Protein AF-X8IYV2-F1 (afdb_monomer)

Solvent-accessible surface area (backbone atoms only — not comparable to full-atom values): 7124 Å² total; per-residue (Å²): 92,68,67,56,54,26,55,76,70,31,60,39,42,28,6,39,59,64,90,92,65,50,60,90,73,40,72,44,75,53,37,90,69,40,20,80,76,27,76,65,40,60,60,52,49,51,51,51,50,50,53,50,50,56,54,28,75,73,36,83,73,45,70,77,63,80,85,89,74,98,66,83,82,84,70,84,75,75,78,72,96,71,65,60,73,56,52,60,49,70,60,57,100,71,89,87,89,76,66,75,68,64,61,64,58,63,74,65,74,79,118

Structure (mmCIF, N/CA/C/O backbone):
data_AF-X8IYV2-F1
#
_entry.id   AF-X8IYV2-F1
#
loop_
_atom_site.group_PDB
_atom_site.id
_atom_site.type_symbol
_atom_site.label_atom_id
_atom_site.label_alt_id
_atom_site.label_comp_id
_atom_site.label_asym_id
_atom_site.label_entity_id
_atom_site.label_seq_id
_atom_site.pdbx_PDB_ins_code
_atom_site.Cartn_x
_atom_site.Cartn_y
_atom_site.Cartn_z
_atom_site.occupancy
_atom_site.B_iso_or_equiv
_atom_site.auth_seq_id
_atom_site.auth_comp_id
_atom_site.auth_asym_id
_atom_site.auth_atom_id
_atom_site.pdbx_PDB_model_num
ATOM 1 N N . MET A 1 1 ? 1.921 -7.322 3.653 1.00 79.12 1 MET A N 1
ATOM 2 C CA . MET A 1 1 ? 0.805 -7.703 2.748 1.00 79.12 1 MET A CA 1
ATOM 3 C C . MET A 1 1 ? 0.526 -6.649 1.688 1.00 79.12 1 MET A C 1
ATOM 5 O O . MET A 1 1 ? 0.047 -7.020 0.627 1.00 79.12 1 MET A O 1
ATOM 9 N N . HIS A 1 2 ? 0.790 -5.366 1.947 1.00 88.56 2 HIS A N 1
ATOM 10 C CA . HIS A 1 2 ? 0.636 -4.330 0.932 1.00 88.56 2 HIS A CA 1
ATOM 11 C C . HIS A 1 2 ? 1.776 -4.434 -0.092 1.00 88.56 2 HIS A C 1
ATOM 13 O O . HIS A 1 2 ? 1.543 -4.830 -1.232 1.00 88.56 2 HIS A O 1
ATOM 19 N N . GLY A 1 3 ? 3.022 -4.245 0.346 1.00 86.94 3 GLY A N 1
ATOM 20 C CA . GLY A 1 3 ? 4.210 -4.329 -0.502 1.00 86.94 3 GLY A CA 1
ATOM 21 C C . GLY A 1 3 ? 4.409 -5.706 -1.134 1.00 86.94 3 GLY A C 1
ATOM 22 O O . GLY A 1 3 ? 4.724 -5.793 -2.317 1.00 86.94 3 GLY A O 1
ATOM 23 N N . ALA A 1 4 ? 4.151 -6.788 -0.395 1.00 89.19 4 ALA A N 1
ATOM 24 C CA . ALA A 1 4 ? 4.282 -8.147 -0.927 1.00 89.19 4 ALA A CA 1
ATOM 25 C C . ALA A 1 4 ? 3.387 -8.425 -2.155 1.00 89.19 4 ALA A C 1
ATOM 27 O O . ALA A 1 4 ? 3.834 -9.082 -3.093 1.00 89.19 4 ALA A O 1
ATOM 28 N N . ILE A 1 5 ? 2.144 -7.925 -2.175 1.00 88.94 5 ILE A N 1
ATOM 29 C CA . ILE 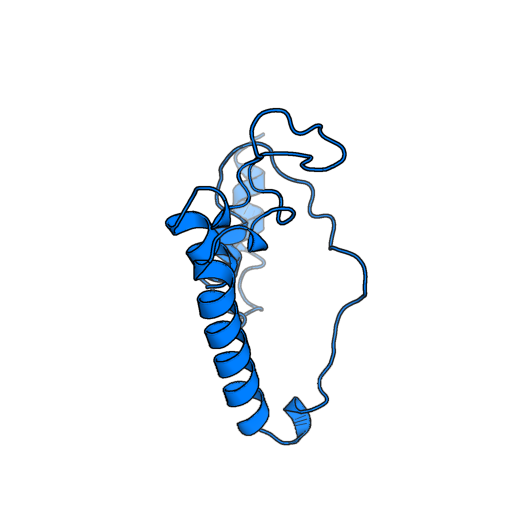A 1 5 ? 1.217 -8.156 -3.298 1.00 88.94 5 ILE A CA 1
ATOM 30 C C . ILE A 1 5 ? 1.585 -7.298 -4.512 1.00 88.94 5 ILE A C 1
ATOM 32 O O . ILE A 1 5 ? 1.502 -7.779 -5.644 1.00 88.94 5 ILE A O 1
ATOM 36 N N . HIS A 1 6 ? 2.069 -6.075 -4.284 1.00 90.56 6 HIS A N 1
ATOM 37 C CA . HIS A 1 6 ? 2.687 -5.280 -5.343 1.00 90.56 6 HIS A CA 1
ATOM 38 C C . HIS A 1 6 ? 3.895 -6.015 -5.946 1.00 90.56 6 HIS A C 1
ATOM 40 O O . HIS A 1 6 ? 3.949 -6.226 -7.155 1.00 90.56 6 HIS A O 1
ATOM 46 N N . GLY A 1 7 ? 4.818 -6.487 -5.102 1.00 89.56 7 GLY A N 1
ATOM 47 C CA . GLY A 1 7 ? 6.056 -7.137 -5.531 1.00 89.56 7 GLY A CA 1
ATOM 48 C C . GLY A 1 7 ? 5.856 -8.459 -6.276 1.00 89.56 7 GLY A C 1
ATOM 49 O O . GLY A 1 7 ? 6.484 -8.664 -7.310 1.00 89.56 7 GLY A O 1
ATOM 50 N N . ILE A 1 8 ? 4.972 -9.345 -5.794 1.00 89.25 8 ILE A N 1
ATOM 51 C CA . ILE A 1 8 ? 4.762 -10.665 -6.420 1.00 89.25 8 ILE A CA 1
ATOM 52 C C . ILE A 1 8 ? 4.073 -10.573 -7.786 1.00 89.25 8 ILE A C 1
ATOM 54 O O . ILE A 1 8 ? 4.312 -11.413 -8.649 1.00 89.25 8 ILE A O 1
ATOM 58 N N . THR A 1 9 ? 3.234 -9.554 -7.993 1.00 89.81 9 THR A N 1
ATOM 59 C CA . THR A 1 9 ? 2.546 -9.345 -9.275 1.00 89.81 9 THR A CA 1
ATOM 60 C C . THR A 1 9 ? 3.507 -8.807 -10.335 1.00 89.81 9 THR A C 1
ATOM 62 O O . THR A 1 9 ? 3.391 -9.150 -11.510 1.00 89.81 9 THR A O 1
ATOM 65 N N . GLY A 1 10 ? 4.494 -8.004 -9.926 1.00 90.12 10 GLY A N 1
ATOM 66 C CA . GLY A 1 10 ? 5.467 -7.429 -10.846 1.00 90.12 10 GLY A CA 1
ATOM 67 C C . GLY A 1 10 ? 4.864 -6.342 -11.741 1.00 90.12 10 GLY A C 1
ATOM 68 O O . GLY A 1 10 ? 3.803 -5.782 -11.458 1.00 90.12 10 GLY A O 1
ATOM 69 N N . GLY A 1 11 ? 5.571 -6.040 -12.833 1.00 91.38 11 GLY A N 1
ATOM 70 C CA . GLY A 1 11 ? 5.113 -5.102 -13.860 1.00 91.38 11 GLY A CA 1
ATOM 71 C C . GLY A 1 11 ? 4.741 -3.729 -13.301 1.00 91.38 11 GLY A C 1
ATOM 72 O O . GLY A 1 11 ? 5.388 -3.222 -12.382 1.00 91.38 11 GLY A O 1
ATOM 73 N N . ASP A 1 12 ? 3.689 -3.144 -13.862 1.00 92.75 12 ASP A N 1
ATOM 74 C CA . ASP A 1 12 ? 3.215 -1.820 -13.471 1.00 92.75 12 ASP A CA 1
ATOM 75 C C . ASP A 1 12 ? 2.753 -1.812 -12.009 1.00 92.75 12 ASP A C 1
ATOM 77 O O . ASP A 1 12 ? 3.092 -0.879 -11.287 1.00 92.75 12 ASP A O 1
ATOM 81 N N . LEU A 1 13 ? 2.112 -2.884 -11.511 1.00 92.31 13 LEU A N 1
ATOM 82 C CA . LEU A 1 13 ? 1.680 -2.962 -10.108 1.00 92.31 13 LEU A CA 1
ATOM 83 C C . LEU A 1 13 ? 2.851 -2.911 -9.122 1.00 92.31 13 LEU A C 1
ATOM 85 O O . LEU A 1 13 ? 2.702 -2.342 -8.042 1.00 92.31 13 LEU A O 1
ATOM 89 N N . ALA A 1 14 ? 4.005 -3.472 -9.485 1.00 91.94 14 ALA A N 1
ATOM 90 C CA . ALA A 1 14 ? 5.225 -3.386 -8.687 1.00 91.94 14 ALA A CA 1
ATOM 91 C C . ALA A 1 14 ? 5.936 -2.027 -8.800 1.00 91.94 14 ALA A C 1
ATOM 93 O O . ALA A 1 14 ? 6.956 -1.843 -8.146 1.00 91.94 14 ALA A O 1
ATOM 94 N N . GLY A 1 15 ? 5.432 -1.088 -9.608 1.00 90.31 15 GLY A N 1
ATOM 95 C CA . GLY A 1 15 ? 6.051 0.221 -9.824 1.00 90.31 15 GLY A CA 1
ATOM 96 C C . GLY A 1 15 ? 7.145 0.213 -10.889 1.00 90.31 15 GLY A C 1
ATOM 97 O O . GLY A 1 15 ? 8.082 1.007 -10.816 1.00 90.31 15 GLY A O 1
ATOM 98 N N . LYS A 1 16 ? 7.085 -0.704 -11.866 1.00 91.38 16 LYS A N 1
ATOM 99 C CA . LYS A 1 16 ? 8.008 -0.671 -13.006 1.00 91.38 16 LYS A CA 1
ATOM 100 C C . LYS A 1 16 ? 7.813 0.622 -13.796 1.00 91.38 16 LYS A C 1
ATOM 102 O O . LYS A 1 16 ? 6.683 1.008 -14.105 1.00 91.38 16 LYS A O 1
ATOM 107 N N . CYS A 1 17 ? 8.911 1.283 -14.144 1.00 90.81 17 CYS A N 1
ATOM 108 C CA . CYS A 1 17 ? 8.846 2.514 -14.907 1.00 90.81 17 CYS A CA 1
ATOM 109 C C . CYS A 1 17 ? 8.385 2.227 -16.349 1.00 90.81 17 CYS A C 1
ATOM 111 O O . CYS A 1 17 ? 8.973 1.379 -17.036 1.00 90.81 17 CYS A O 1
ATOM 113 N N . PRO A 1 18 ? 7.378 2.960 -16.863 1.00 91.81 18 PRO A N 1
ATOM 114 C CA . PRO A 1 18 ? 7.011 2.888 -18.267 1.00 91.81 18 PRO A CA 1
ATOM 115 C C . PRO A 1 18 ? 8.197 3.278 -19.147 1.00 91.81 18 PRO A C 1
ATOM 117 O O . PRO A 1 18 ? 8.997 4.157 -18.802 1.00 91.81 18 PRO A O 1
ATOM 120 N N . ARG A 1 19 ? 8.309 2.647 -20.318 1.00 91.44 19 ARG A N 1
ATOM 121 C CA . ARG A 1 19 ? 9.396 2.947 -21.257 1.00 91.44 19 ARG A CA 1
ATOM 122 C C . ARG A 1 19 ? 9.343 4.412 -21.689 1.00 91.44 19 ARG A C 1
ATOM 124 O O . ARG A 1 19 ? 8.292 4.905 -22.079 1.00 91.44 19 ARG A O 1
ATOM 131 N N . GLY A 1 20 ? 10.497 5.076 -21.661 1.00 90.38 20 GLY A N 1
ATOM 132 C CA . GLY A 1 20 ? 10.631 6.482 -22.058 1.00 90.38 20 GLY A CA 1
ATOM 133 C C . GLY A 1 20 ? 10.293 7.496 -20.960 1.00 90.38 20 GLY A C 1
ATOM 134 O O . GLY A 1 20 ? 10.328 8.695 -21.225 1.00 90.38 20 GLY A O 1
ATOM 135 N N . THR A 1 21 ? 9.990 7.047 -19.738 1.00 89.56 21 THR A N 1
ATOM 136 C CA . THR A 1 21 ? 9.761 7.936 -18.588 1.00 89.56 21 THR A CA 1
ATOM 137 C C . THR A 1 21 ? 11.091 8.477 -18.050 1.00 89.56 21 THR A C 1
ATOM 139 O O . THR A 1 21 ? 12.107 7.785 -18.087 1.00 89.56 21 THR A O 1
ATOM 142 N N . ASN A 1 22 ? 11.100 9.712 -17.543 1.00 89.69 22 ASN A N 1
ATOM 143 C CA . ASN A 1 22 ? 12.267 10.310 -16.891 1.00 89.69 22 ASN A CA 1
ATOM 144 C C . ASN A 1 22 ? 12.265 10.050 -15.372 1.00 89.69 22 ASN A C 1
ATOM 146 O O . ASN A 1 22 ? 11.247 9.668 -14.789 1.00 89.69 22 ASN A O 1
ATOM 150 N N . SER A 1 23 ? 13.396 10.329 -14.720 1.00 85.88 23 SER A N 1
ATOM 151 C CA . SER A 1 23 ? 13.553 10.174 -13.268 1.00 85.88 23 SER A CA 1
ATOM 152 C C . SER A 1 23 ? 12.692 11.133 -12.436 1.00 85.88 23 SER A C 1
ATOM 154 O O . SER A 1 23 ? 12.519 10.915 -11.242 1.00 85.88 23 SER A O 1
ATOM 156 N N . SER A 1 24 ? 12.124 12.181 -13.039 1.00 87.50 24 SER A N 1
ATOM 157 C CA . SER A 1 24 ? 11.195 13.086 -12.352 1.00 87.50 24 SER A CA 1
ATOM 158 C C . SER A 1 24 ? 9.820 12.447 -12.134 1.00 87.50 24 SER A C 1
ATOM 160 O O . SER A 1 24 ? 9.198 12.686 -11.105 1.00 87.50 24 SER A O 1
ATOM 162 N N . ASN A 1 25 ? 9.362 11.620 -13.079 1.00 85.00 25 ASN A N 1
ATOM 163 C CA . ASN A 1 25 ? 8.058 10.949 -13.024 1.00 85.00 25 ASN A CA 1
ATOM 164 C C . ASN A 1 25 ? 8.158 9.511 -12.479 1.00 85.00 25 ASN A C 1
ATOM 166 O O . ASN A 1 25 ? 7.214 8.998 -11.878 1.00 85.00 25 ASN A O 1
ATOM 170 N N . CYS A 1 26 ? 9.297 8.850 -12.690 1.00 88.50 26 CYS A N 1
ATOM 171 C CA . CYS A 1 26 ? 9.598 7.538 -12.128 1.00 88.50 26 CYS A CA 1
ATOM 172 C C . CYS A 1 26 ? 11.076 7.497 -11.715 1.00 88.50 26 CYS A C 1
ATOM 174 O O . CYS A 1 26 ? 11.935 7.245 -12.561 1.00 88.50 26 CYS A O 1
ATOM 176 N N . PRO A 1 27 ? 11.404 7.807 -10.448 1.00 86.94 27 PRO A N 1
ATOM 177 C CA . PRO A 1 27 ? 12.792 7.974 -10.017 1.00 86.94 27 PRO A CA 1
ATOM 178 C C . PRO A 1 27 ? 13.609 6.678 -10.070 1.00 86.94 27 PRO A C 1
ATOM 180 O O . PRO A 1 27 ? 14.821 6.741 -10.268 1.00 86.94 27 PRO A O 1
ATOM 183 N N . PHE A 1 28 ? 12.964 5.521 -9.911 1.00 87.19 28 PHE A N 1
ATOM 184 C CA . PHE A 1 28 ? 13.564 4.191 -10.021 1.00 87.19 28 PHE A CA 1
ATOM 185 C C . PHE A 1 28 ? 12.476 3.125 -10.229 1.00 87.19 28 PHE A C 1
ATOM 187 O O . PHE A 1 28 ? 11.326 3.331 -9.837 1.00 87.19 28 PHE A O 1
ATOM 194 N N . ASP A 1 29 ? 12.843 1.973 -10.801 1.00 88.25 29 ASP A N 1
ATOM 195 C CA . ASP A 1 29 ? 11.956 0.806 -10.883 1.00 88.25 29 ASP A CA 1
ATOM 196 C C . ASP A 1 29 ? 11.597 0.325 -9.470 1.00 88.25 29 ASP A C 1
ATOM 198 O O . ASP A 1 29 ? 12.477 0.044 -8.656 1.00 88.25 29 ASP A O 1
ATOM 202 N N .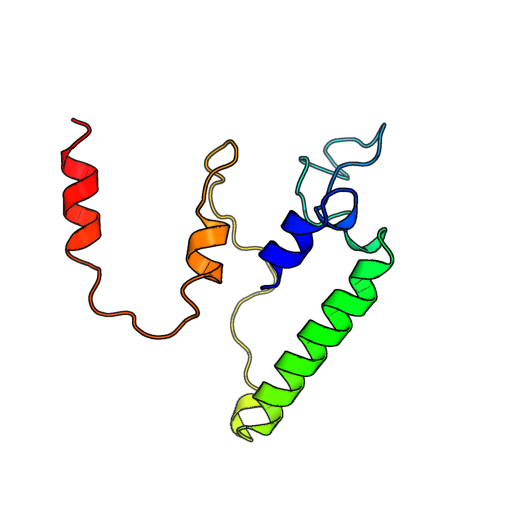 GLY A 1 30 ? 10.302 0.230 -9.180 1.00 85.00 30 GLY A N 1
ATOM 203 C CA . GLY A 1 30 ? 9.793 -0.052 -7.838 1.00 85.00 30 GLY A CA 1
ATOM 204 C C . GLY A 1 30 ? 9.281 1.183 -7.095 1.00 85.00 30 GLY A C 1
ATOM 205 O O . GLY A 1 30 ? 8.754 1.055 -5.989 1.00 85.00 30 GLY A O 1
ATOM 206 N N . ALA A 1 31 ? 9.415 2.383 -7.671 1.00 86.12 31 ALA A N 1
ATOM 207 C CA . ALA A 1 31 ? 8.803 3.579 -7.110 1.00 86.12 31 ALA A CA 1
ATOM 208 C C . ALA A 1 31 ? 7.263 3.470 -7.175 1.00 86.12 31 ALA A C 1
ATOM 210 O O . ALA A 1 31 ? 6.716 3.086 -8.212 1.00 86.12 31 ALA A O 1
ATOM 211 N N . PRO A 1 32 ? 6.522 3.846 -6.115 1.00 86.19 32 PRO A N 1
ATOM 212 C CA . PRO A 1 32 ? 5.062 3.745 -6.080 1.00 86.19 32 PRO A CA 1
ATOM 213 C C . PRO A 1 32 ? 4.386 4.893 -6.857 1.00 86.19 32 PRO A C 1
ATOM 215 O O . PRO A 1 32 ? 3.465 5.529 -6.354 1.00 86.19 32 PRO A O 1
ATOM 218 N N . THR A 1 33 ? 4.867 5.205 -8.065 1.00 89.00 33 THR A N 1
ATOM 219 C CA . THR A 1 33 ? 4.365 6.315 -8.894 1.00 89.00 33 THR A CA 1
ATOM 220 C C . THR A 1 33 ? 3.453 5.856 -10.029 1.00 89.00 33 THR A C 1
ATOM 222 O O . THR A 1 33 ? 2.689 6.664 -10.550 1.00 89.00 33 THR A O 1
ATOM 225 N N . THR A 1 34 ? 3.500 4.573 -10.404 1.00 90.31 34 THR A N 1
ATOM 226 C CA . THR A 1 34 ? 2.783 4.036 -11.576 1.00 90.31 34 THR A CA 1
ATOM 227 C C . THR A 1 34 ? 1.904 2.821 -11.282 1.00 90.31 34 THR A C 1
ATOM 229 O O . THR A 1 34 ? 1.243 2.321 -12.189 1.00 90.31 34 THR A O 1
ATOM 232 N N . SER A 1 35 ? 1.830 2.367 -10.026 1.00 92.44 35 SER A N 1
ATOM 233 C CA . SER A 1 35 ? 1.119 1.134 -9.653 1.00 92.44 35 SER A CA 1
ATOM 234 C C . SER A 1 35 ? -0.379 1.149 -9.944 1.00 92.44 35 SER A C 1
ATOM 236 O O . SER A 1 35 ? -0.949 0.097 -10.222 1.00 92.44 35 SER A O 1
ATOM 238 N N . SER A 1 36 ? -1.008 2.325 -9.956 1.00 94.69 36 SER A N 1
ATOM 239 C CA . SER A 1 36 ? -2.423 2.503 -10.298 1.00 94.69 36 SER A CA 1
ATOM 240 C C . SER A 1 36 ? -2.755 2.282 -11.775 1.00 94.69 36 SER A C 1
ATOM 242 O O . SER A 1 36 ? -3.935 2.163 -12.108 1.00 94.69 36 SER A O 1
ATOM 244 N N . ASN A 1 37 ? -1.750 2.198 -12.653 1.00 93.12 37 ASN A N 1
ATOM 245 C CA . ASN A 1 37 ? -1.956 1.886 -14.068 1.00 93.12 37 ASN A CA 1
ATOM 246 C C . ASN A 1 37 ? -2.346 0.416 -14.292 1.00 93.12 37 ASN A C 1
ATOM 248 O O . ASN A 1 37 ? -2.946 0.099 -15.316 1.00 93.12 37 ASN A O 1
ATOM 252 N N . GLU A 1 38 ? -2.044 -0.470 -13.339 1.00 94.94 38 GLU A N 1
ATOM 253 C CA . GLU A 1 38 ? -2.425 -1.880 -13.401 1.00 94.94 38 GLU A CA 1
ATOM 254 C C . GLU A 1 38 ? -3.834 -2.087 -12.810 1.00 94.94 38 GLU A C 1
ATOM 256 O O . GLU A 1 38 ? -4.045 -1.774 -11.635 1.00 94.94 38 GLU A O 1
ATOM 261 N N . PRO A 1 39 ? -4.820 -2.636 -13.551 1.00 96.19 39 PRO A N 1
ATOM 262 C CA . PRO A 1 39 ? -6.187 -2.813 -13.053 1.00 96.19 39 PRO A CA 1
ATOM 263 C C . PRO A 1 39 ? -6.304 -3.549 -11.710 1.00 96.19 39 PRO A C 1
ATOM 265 O O . PRO A 1 39 ? -7.158 -3.188 -10.891 1.00 96.19 39 PRO A O 1
ATOM 268 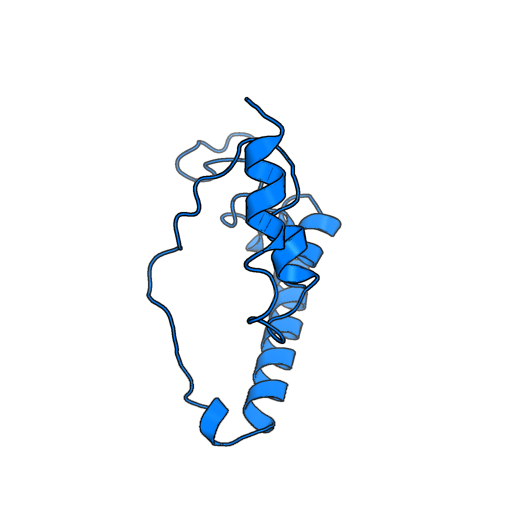N N . LEU A 1 40 ? -5.426 -4.525 -11.436 1.00 96.00 40 LEU A N 1
ATOM 269 C CA . LEU A 1 40 ? -5.393 -5.237 -10.150 1.00 96.00 40 LEU A CA 1
ATOM 270 C C . LEU A 1 40 ? -5.141 -4.325 -8.938 1.00 96.00 40 LEU A C 1
ATOM 272 O O . LEU A 1 40 ? -5.524 -4.691 -7.824 1.00 96.00 40 LEU A O 1
ATOM 276 N N . PHE A 1 41 ? -4.579 -3.129 -9.133 1.00 96.31 41 PHE A N 1
ATOM 277 C CA . PHE A 1 41 ? -4.383 -2.123 -8.086 1.00 96.31 41 PHE A CA 1
ATOM 278 C C . PHE A 1 41 ? -5.665 -1.835 -7.306 1.00 96.31 41 PHE A C 1
ATOM 280 O O . PHE A 1 41 ? -5.672 -1.835 -6.075 1.00 96.31 41 PHE A O 1
ATOM 287 N N . HIS A 1 42 ? -6.772 -1.634 -8.020 1.00 97.25 42 HIS A N 1
ATOM 288 C CA . HIS A 1 42 ? -8.036 -1.226 -7.416 1.00 97.25 42 HIS A CA 1
ATOM 289 C C . HIS A 1 42 ? -8.650 -2.359 -6.588 1.00 97.25 42 HIS A C 1
ATOM 291 O O . HIS A 1 42 ? -9.189 -2.119 -5.510 1.00 97.25 42 HIS A O 1
ATOM 297 N N . LEU A 1 43 ? -8.507 -3.609 -7.041 1.00 97.00 43 LEU A N 1
ATOM 298 C CA . LEU A 1 43 ? -8.932 -4.783 -6.276 1.00 97.00 43 LEU A CA 1
ATOM 299 C C . LEU A 1 43 ? -8.040 -5.010 -5.048 1.00 97.00 43 LEU A C 1
ATOM 301 O O . LEU A 1 43 ? -8.551 -5.302 -3.965 1.00 97.00 43 LEU A O 1
ATOM 305 N N . HIS A 1 44 ? -6.723 -4.828 -5.189 1.00 95.38 44 HIS A N 1
ATOM 306 C CA . HIS A 1 44 ? -5.783 -4.891 -4.070 1.00 95.38 44 HIS A CA 1
ATOM 307 C C . HIS A 1 44 ? -6.148 -3.866 -2.988 1.00 95.38 44 HIS A C 1
ATOM 309 O O . HIS A 1 44 ? -6.352 -4.240 -1.830 1.00 95.38 44 HIS A O 1
ATOM 315 N N . HIS A 1 45 ? -6.304 -2.597 -3.368 1.00 97.12 45 HIS A N 1
ATOM 316 C CA . HIS A 1 45 ? -6.652 -1.526 -2.438 1.00 97.12 45 HIS A CA 1
ATOM 317 C C . HIS A 1 45 ? -8.068 -1.661 -1.875 1.00 97.12 45 HIS A C 1
ATOM 319 O O . HIS A 1 45 ? -8.266 -1.359 -0.702 1.00 97.12 45 HIS A O 1
ATOM 325 N N . GLY A 1 46 ? -9.024 -2.204 -2.635 1.00 97.75 46 GLY A N 1
ATOM 326 C CA . GLY A 1 46 ? -10.342 -2.557 -2.105 1.00 97.75 46 GLY A CA 1
ATOM 327 C C . GLY A 1 46 ? -10.263 -3.590 -0.974 1.00 97.75 46 GLY A C 1
ATOM 328 O O . GLY A 1 46 ? -10.959 -3.474 0.033 1.00 97.75 46 GLY A O 1
ATOM 329 N N . ASN A 1 47 ? -9.368 -4.578 -1.078 1.00 96.56 47 ASN A N 1
ATOM 330 C CA . ASN A 1 47 ? -9.155 -5.535 0.008 1.00 96.56 47 ASN A CA 1
ATOM 331 C C . ASN A 1 47 ? -8.386 -4.925 1.196 1.00 96.56 47 ASN A C 1
ATOM 333 O O . ASN A 1 47 ? -8.694 -5.249 2.342 1.00 96.56 47 ASN A O 1
ATOM 337 N N . VAL A 1 48 ? -7.417 -4.033 0.954 1.00 95.12 48 VAL A N 1
ATOM 338 C CA . VAL A 1 48 ? -6.733 -3.283 2.027 1.00 95.12 48 VAL A CA 1
ATOM 339 C C . VAL A 1 48 ? -7.732 -2.422 2.806 1.00 95.12 48 VAL A C 1
ATOM 341 O O . VAL A 1 48 ? -7.750 -2.482 4.036 1.00 95.12 48 VAL A O 1
ATOM 344 N N . ASP A 1 49 ? -8.611 -1.700 2.109 1.00 97.94 49 ASP A N 1
ATOM 345 C CA . ASP A 1 49 ? -9.668 -0.887 2.718 1.00 97.94 49 ASP A CA 1
ATOM 346 C C . ASP A 1 49 ? -10.652 -1.747 3.521 1.00 97.94 49 ASP A C 1
ATOM 348 O O . ASP A 1 49 ? -10.936 -1.461 4.682 1.00 97.94 49 ASP A O 1
ATOM 352 N N . ARG A 1 50 ? -11.068 -2.899 2.978 1.00 97.31 50 ARG A N 1
ATOM 353 C CA . ARG A 1 50 ? -11.888 -3.871 3.715 1.00 97.31 50 ARG A CA 1
ATOM 354 C C . ARG A 1 50 ? -11.226 -4.325 5.019 1.00 97.31 50 ARG A C 1
ATOM 356 O O . ARG A 1 50 ? -11.907 -4.461 6.035 1.00 97.31 50 ARG A O 1
ATOM 363 N N . LEU A 1 51 ? -9.923 -4.605 5.012 1.00 96.06 51 LEU A N 1
ATOM 364 C CA . LEU A 1 51 ? -9.196 -5.007 6.222 1.00 96.06 51 LEU A CA 1
ATOM 365 C C . LEU A 1 51 ? -9.094 -3.860 7.231 1.00 96.06 51 LEU A C 1
ATOM 367 O O . LEU A 1 51 ? -9.253 -4.095 8.432 1.00 96.06 51 LEU A O 1
ATOM 371 N N . TRP A 1 52 ? -8.882 -2.633 6.753 1.00 95.75 52 TRP A N 1
ATOM 372 C CA . TRP A 1 52 ? -8.899 -1.440 7.593 1.00 95.75 52 TRP A CA 1
ATOM 373 C C . TRP A 1 52 ? -10.272 -1.227 8.236 1.00 95.75 52 TRP A C 1
ATOM 375 O O . TRP A 1 52 ? -10.354 -1.055 9.453 1.00 95.75 52 TRP A O 1
ATOM 385 N N . TRP A 1 53 ? -11.350 -1.365 7.465 1.00 96.94 53 TRP A N 1
ATOM 386 C CA . TRP A 1 53 ? -12.722 -1.314 7.961 1.00 96.94 53 TRP A CA 1
ATOM 387 C C . TRP A 1 53 ? -12.990 -2.384 9.030 1.00 96.94 53 TRP A C 1
ATOM 389 O O . TRP A 1 53 ? -13.463 -2.065 10.120 1.00 96.94 53 TRP A O 1
ATOM 399 N N . ILE A 1 54 ? -12.606 -3.646 8.789 1.00 97.50 54 ILE A N 1
ATOM 400 C CA . ILE A 1 54 ? -12.743 -4.717 9.795 1.00 97.50 54 ILE A CA 1
ATOM 401 C C . ILE A 1 54 ? -12.016 -4.340 11.091 1.00 97.50 54 ILE A C 1
ATOM 403 O O . ILE A 1 54 ? -12.546 -4.574 12.177 1.00 97.50 54 ILE A O 1
ATOM 407 N N . TRP A 1 55 ? -10.815 -3.761 11.003 1.00 97.25 55 TRP A N 1
ATOM 408 C CA . TRP A 1 55 ? -10.068 -3.298 12.173 1.00 97.25 55 TRP A CA 1
ATOM 409 C C . TRP A 1 55 ? -10.765 -2.135 12.896 1.00 97.25 55 TRP A C 1
ATOM 411 O O . TRP A 1 55 ? -10.812 -2.138 14.130 1.00 97.25 55 TRP A O 1
ATOM 421 N N . GLN A 1 56 ? -11.354 -1.180 12.171 1.00 97.25 56 GLN A N 1
ATOM 422 C CA . GLN A 1 56 ? -12.144 -0.095 12.764 1.00 97.25 56 GLN A CA 1
ATOM 423 C C . GLN A 1 56 ? -13.363 -0.627 13.529 1.00 97.25 56 GLN A C 1
ATOM 425 O O . GLN A 1 56 ? -13.644 -0.163 14.635 1.00 97.25 56 GLN A O 1
ATOM 430 N N . GLU A 1 57 ? -14.048 -1.646 13.005 1.00 97.50 57 GLU A N 1
ATOM 431 C CA . GLU A 1 57 ? -15.224 -2.238 13.659 1.00 97.50 57 GLU A CA 1
ATOM 432 C C . GLU A 1 57 ? -14.887 -3.055 14.918 1.00 97.50 57 GLU A C 1
ATOM 434 O O . GLU A 1 57 ? -15.773 -3.341 15.724 1.00 97.50 57 GLU A O 1
ATOM 439 N N . LYS A 1 58 ? -13.613 -3.406 15.153 1.00 97.31 58 LYS A N 1
ATOM 440 C CA . LYS A 1 58 ? -13.209 -4.119 16.379 1.00 97.31 58 LYS A CA 1
ATOM 441 C C . LYS A 1 58 ? -13.269 -3.254 17.639 1.00 97.31 58 LYS A C 1
ATOM 443 O O . LYS A 1 58 ? -13.378 -3.815 18.728 1.00 97.31 58 LYS A O 1
ATOM 448 N N . ASN A 1 59 ? -13.159 -1.927 17.533 1.00 96.75 59 ASN A N 1
ATOM 449 C CA . ASN A 1 59 ? -13.207 -1.026 18.688 1.00 96.75 59 ASN A CA 1
ATOM 450 C C . ASN A 1 59 ? -13.603 0.396 18.265 1.00 96.75 59 ASN A C 1
ATOM 452 O O . ASN A 1 59 ? -13.020 0.953 17.341 1.00 96.75 59 ASN A O 1
ATOM 456 N N . ARG A 1 60 ? -14.518 1.043 19.000 1.00 95.75 60 ARG A N 1
ATOM 457 C CA . ARG A 1 60 ? -14.921 2.440 18.744 1.00 95.75 60 ARG A CA 1
ATOM 458 C C . ARG A 1 60 ? -13.742 3.420 18.747 1.00 95.75 60 ARG A C 1
ATOM 460 O O . ARG A 1 60 ? -13.773 4.380 17.985 1.00 95.75 60 ARG A O 1
ATOM 467 N N . ASN A 1 61 ? -12.702 3.154 19.539 1.00 96.06 61 ASN A N 1
ATOM 468 C CA . ASN A 1 61 ? -11.492 3.979 19.579 1.00 96.06 61 ASN A CA 1
ATOM 469 C C . ASN A 1 61 ? -10.689 3.926 18.265 1.00 96.06 61 ASN A C 1
ATOM 471 O O . ASN A 1 61 ? -9.947 4.858 17.976 1.00 96.06 61 ASN A O 1
ATOM 475 N N . ASN A 1 62 ? -10.853 2.880 17.446 1.00 96.44 62 ASN A N 1
ATOM 476 C CA . ASN A 1 62 ? -10.129 2.726 16.182 1.00 96.44 62 ASN A CA 1
ATOM 477 C C . ASN A 1 62 ? -10.687 3.623 15.065 1.00 96.44 62 ASN A C 1
ATOM 479 O O . ASN A 1 62 ? -9.941 3.999 14.166 1.00 96.44 62 ASN A O 1
ATOM 483 N N . LYS A 1 63 ? -11.976 3.994 15.114 1.00 94.25 63 LYS A N 1
ATOM 484 C CA . LYS A 1 63 ? -12.654 4.746 14.037 1.00 94.25 63 LYS A CA 1
ATOM 485 C C . LYS A 1 63 ? -12.018 6.107 13.736 1.00 94.25 63 LYS A C 1
ATOM 487 O O . LYS A 1 63 ? -12.083 6.567 12.604 1.00 94.25 63 LYS A O 1
ATOM 492 N N . PHE A 1 64 ? -11.410 6.733 14.744 1.00 94.25 64 PHE A N 1
ATOM 493 C CA . PHE A 1 64 ? -10.764 8.047 14.634 1.00 94.25 64 PHE A CA 1
ATOM 494 C C . PHE A 1 64 ? -9.272 8.003 14.967 1.00 94.25 64 PHE A C 1
ATOM 496 O O . PHE A 1 64 ? -8.641 9.044 15.137 1.00 94.25 64 PHE A O 1
ATOM 503 N N . ALA A 1 65 ? -8.703 6.806 15.108 1.00 95.12 65 ALA A N 1
ATOM 504 C CA . ALA A 1 65 ? -7.292 6.665 15.408 1.00 95.12 65 ALA A CA 1
ATOM 505 C C . ALA A 1 65 ? -6.460 7.093 14.190 1.00 95.12 65 ALA A C 1
ATOM 507 O O . ALA A 1 65 ? -6.620 6.560 13.092 1.00 95.1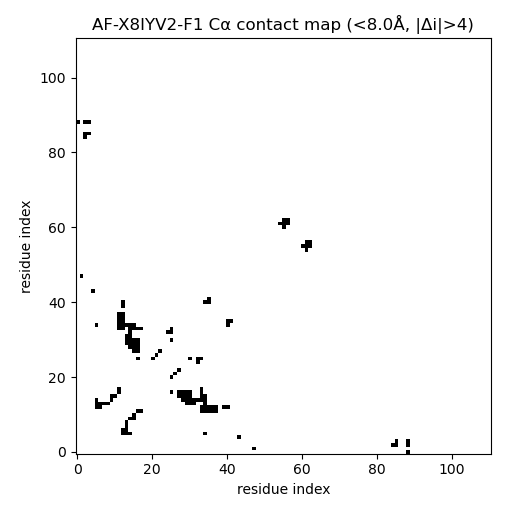2 65 ALA A O 1
ATOM 508 N N . PHE A 1 66 ? -5.560 8.050 14.407 1.00 92.62 66 PHE A N 1
ATOM 509 C CA . PHE A 1 66 ? -4.646 8.576 13.401 1.00 92.62 66 PHE A CA 1
ATOM 510 C C . PHE A 1 66 ? -3.261 8.776 14.019 1.00 92.62 66 PHE A C 1
ATOM 512 O O . PHE A 1 66 ? -3.135 9.218 15.162 1.00 92.62 66 PHE A O 1
ATOM 519 N N . HIS A 1 67 ? -2.220 8.438 13.265 1.00 90.69 67 HIS A N 1
ATOM 520 C CA . HIS A 1 67 ? -0.827 8.615 13.656 1.00 90.69 67 HIS A CA 1
ATOM 521 C C . HIS A 1 67 ? 0.045 8.758 12.400 1.00 90.69 67 HIS A C 1
ATOM 523 O O . HIS A 1 67 ? -0.287 8.190 11.362 1.00 90.69 67 HIS A O 1
ATOM 529 N N . GLY A 1 68 ? 1.165 9.480 12.497 1.00 87.50 68 GLY A N 1
ATOM 530 C CA . GLY A 1 68 ? 2.068 9.763 11.374 1.00 87.50 68 GLY A CA 1
ATOM 531 C C . GLY A 1 68 ? 1.986 11.210 10.874 1.00 87.50 68 GLY A C 1
ATOM 532 O O . GLY A 1 68 ? 1.453 12.084 11.557 1.00 87.50 68 GLY A O 1
ATOM 533 N N . GLY A 1 69 ? 2.549 11.467 9.691 1.00 86.06 69 GLY A N 1
ATOM 534 C CA . GLY A 1 69 ? 2.580 12.781 9.038 1.00 86.06 69 GLY A CA 1
ATOM 535 C C . GLY A 1 69 ? 2.329 12.681 7.531 1.00 86.06 69 GLY A C 1
ATOM 536 O O . GLY A 1 69 ? 2.136 11.591 7.001 1.00 86.06 69 GLY A O 1
ATOM 537 N N . SER A 1 70 ? 2.329 13.818 6.832 1.00 85.81 70 SER A N 1
ATOM 538 C CA . SER A 1 70 ? 2.000 13.903 5.397 1.00 85.81 70 SER A CA 1
ATOM 539 C C . SER A 1 70 ? 3.187 13.685 4.454 1.00 85.81 70 SER A C 1
ATOM 541 O O . SER A 1 70 ? 3.039 13.816 3.242 1.00 85.81 70 SER A O 1
ATOM 543 N N . VAL A 1 71 ? 4.374 13.415 4.996 1.00 84.81 71 VAL A N 1
ATOM 544 C CA . VAL A 1 71 ? 5.596 13.201 4.218 1.00 84.81 71 VAL A CA 1
ATOM 545 C C . VAL A 1 71 ? 6.003 11.740 4.293 1.00 84.81 71 VAL A C 1
ATOM 547 O O . VAL A 1 71 ? 5.917 11.115 5.352 1.00 84.81 71 VAL A O 1
ATOM 550 N N . GLN A 1 72 ? 6.448 11.194 3.163 1.00 77.81 72 GLN A N 1
ATOM 551 C CA . GLN A 1 72 ? 6.997 9.848 3.128 1.00 77.81 72 GLN A CA 1
ATOM 552 C C . GLN A 1 72 ? 8.230 9.786 4.030 1.00 77.81 72 GLN A C 1
ATOM 554 O O . GLN A 1 72 ? 9.099 10.659 3.983 1.00 77.81 72 GLN A O 1
ATOM 559 N N . VAL A 1 73 ? 8.308 8.745 4.857 1.00 77.62 73 VAL A N 1
ATOM 560 C CA . VAL A 1 73 ? 9.494 8.502 5.675 1.00 77.62 73 VAL A CA 1
ATOM 561 C C . VAL A 1 73 ? 10.644 8.155 4.734 1.00 77.62 73 VAL A C 1
ATOM 563 O O . VAL A 1 73 ? 10.600 7.138 4.045 1.00 77.62 73 VAL A O 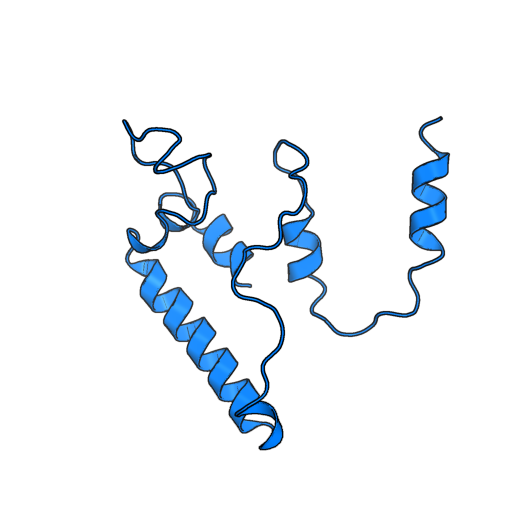1
ATOM 566 N N . ASN A 1 74 ? 11.666 9.009 4.698 1.00 61.47 74 ASN A N 1
ATOM 567 C CA . ASN A 1 74 ? 12.875 8.760 3.926 1.00 61.47 74 ASN A CA 1
ATOM 568 C C . ASN A 1 74 ? 13.728 7.724 4.668 1.00 61.47 74 ASN A C 1
ATOM 570 O O . ASN A 1 74 ? 14.539 8.071 5.526 1.00 61.47 74 ASN A O 1
ATOM 574 N N . ILE A 1 75 ? 13.499 6.443 4.388 1.00 57.19 75 ILE A N 1
ATOM 575 C CA . ILE A 1 75 ? 14.427 5.389 4.795 1.00 57.19 75 ILE A CA 1
ATOM 576 C C . ILE A 1 75 ? 15.582 5.427 3.791 1.00 57.19 75 ILE A C 1
ATOM 578 O O . ILE A 1 75 ? 15.311 5.294 2.596 1.00 57.19 75 ILE A O 1
ATOM 582 N N . PRO A 1 76 ? 16.847 5.614 4.219 1.00 44.47 76 PRO A N 1
ATOM 583 C CA . PRO A 1 76 ? 17.984 5.496 3.319 1.00 44.47 76 PRO A CA 1
ATOM 584 C C . PRO A 1 76 ? 17.924 4.119 2.661 1.00 44.47 76 PRO A C 1
ATOM 586 O O . PRO A 1 76 ? 18.055 3.093 3.329 1.00 44.47 76 PRO A O 1
ATOM 589 N N . VAL A 1 77 ? 17.644 4.104 1.361 1.00 47.50 77 VAL A N 1
ATOM 590 C CA . VAL A 1 77 ? 17.601 2.889 0.558 1.00 47.50 77 VAL A CA 1
ATOM 591 C C . VAL A 1 77 ? 19.016 2.321 0.554 1.00 47.50 77 VAL A C 1
ATOM 593 O O . VAL A 1 77 ? 19.908 2.881 -0.081 1.00 47.50 77 VAL A O 1
ATOM 596 N N . LEU A 1 78 ? 19.230 1.214 1.269 1.00 40.22 78 LEU A N 1
ATOM 597 C CA . LEU A 1 78 ? 20.299 0.294 0.906 1.00 40.22 78 LEU A CA 1
ATOM 598 C C . LEU A 1 78 ? 19.995 -0.133 -0.530 1.00 40.22 78 LEU A C 1
ATOM 600 O O . LEU A 1 78 ? 18.937 -0.691 -0.822 1.00 40.22 78 LEU A O 1
ATOM 604 N N . SER A 1 79 ? 20.880 0.272 -1.434 1.00 34.53 79 SER A N 1
ATOM 605 C CA . SER A 1 79 ? 20.823 -0.0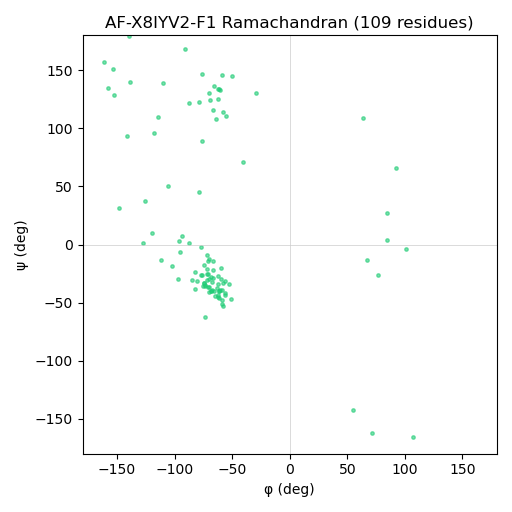60 -2.847 1.00 34.53 79 SER A CA 1
ATOM 606 C C . SER A 1 79 ? 20.641 -1.561 -3.037 1.00 34.53 79 SER A C 1
ATOM 608 O O . SER A 1 79 ? 21.239 -2.341 -2.303 1.00 34.53 79 SER A O 1
ATOM 610 N N . SER A 1 80 ? 19.886 -1.914 -4.077 1.00 38.72 80 SER A N 1
ATOM 611 C CA . SER A 1 80 ? 19.662 -3.266 -4.596 1.00 38.72 80 SER A CA 1
ATOM 612 C C . SER A 1 80 ? 18.951 -4.248 -3.658 1.00 38.72 80 SER A C 1
ATOM 614 O O . SER A 1 80 ? 19.531 -4.779 -2.724 1.00 38.72 80 SER A O 1
ATOM 616 N N . GLY A 1 81 ? 17.701 -4.563 -4.002 1.00 48.81 81 GLY A N 1
ATOM 617 C CA . GLY A 1 81 ? 17.170 -5.930 -3.936 1.00 48.81 81 GLY A CA 1
ATOM 618 C C . GLY A 1 81 ? 16.788 -6.530 -2.583 1.00 48.81 81 GLY A C 1
ATOM 619 O O . GLY A 1 81 ? 15.896 -7.373 -2.563 1.00 48.81 81 GLY A O 1
ATOM 620 N N . ASP A 1 82 ? 17.366 -6.110 -1.459 1.00 43.78 82 ASP A N 1
ATOM 621 C CA . ASP A 1 82 ? 17.434 -7.031 -0.323 1.00 43.78 82 ASP A CA 1
ATOM 622 C C . ASP A 1 82 ? 16.605 -6.603 0.910 1.00 43.78 82 ASP A C 1
ATOM 624 O O . ASP A 1 82 ? 16.895 -5.670 1.657 1.00 43.78 82 ASP A O 1
ATOM 628 N N . ALA A 1 83 ? 15.539 -7.379 1.124 1.00 44.50 83 ALA A N 1
ATOM 629 C CA . ALA A 1 83 ? 15.059 -7.916 2.403 1.00 44.50 83 ALA A CA 1
ATOM 630 C C . ALA A 1 83 ? 14.488 -7.011 3.520 1.00 44.50 83 ALA A C 1
ATOM 632 O O . ALA A 1 83 ? 13.815 -7.555 4.397 1.00 44.50 83 ALA A O 1
ATOM 633 N N . TYR A 1 84 ? 14.622 -5.682 3.532 1.00 43.94 84 TYR A N 1
ATOM 634 C CA . TYR A 1 84 ? 14.154 -4.914 4.710 1.00 43.94 84 TYR A CA 1
ATOM 635 C C . TYR A 1 84 ? 12.647 -4.604 4.744 1.00 43.94 84 TYR A C 1
ATOM 637 O O . TYR A 1 84 ? 12.022 -4.732 5.800 1.00 43.94 84 TYR A O 1
ATOM 645 N N . CYS A 1 85 ? 12.017 -4.296 3.604 1.00 43.47 85 CYS A N 1
ATOM 646 C CA . CYS A 1 85 ? 10.548 -4.196 3.545 1.00 43.47 85 CYS A CA 1
ATOM 647 C C . CYS A 1 85 ? 9.868 -5.564 3.727 1.00 43.47 85 CYS A C 1
ATOM 649 O O . CYS A 1 85 ? 8.763 -5.634 4.260 1.00 43.47 85 CYS A O 1
ATOM 651 N N . LEU A 1 86 ? 10.540 -6.657 3.344 1.00 42.16 86 LEU A N 1
ATOM 652 C CA . LEU A 1 86 ? 10.032 -8.016 3.538 1.00 42.16 86 LEU A CA 1
ATOM 653 C C . LEU A 1 86 ? 10.001 -8.398 5.027 1.00 42.16 86 LEU A C 1
ATOM 655 O O . LEU A 1 86 ? 9.032 -8.996 5.488 1.00 42.16 86 LEU A O 1
ATOM 659 N N . LEU A 1 87 ? 11.026 -8.013 5.796 1.00 43.84 87 LEU A N 1
ATOM 660 C CA . LEU A 1 87 ? 11.109 -8.313 7.228 1.00 43.84 87 LEU A CA 1
ATOM 661 C C . LEU A 1 87 ? 10.053 -7.553 8.049 1.00 43.84 87 LEU A C 1
ATOM 663 O O . LEU A 1 87 ? 9.425 -8.141 8.925 1.00 43.84 87 LEU A O 1
ATOM 667 N N . LEU A 1 88 ? 9.776 -6.283 7.745 1.00 41.28 88 LEU A N 1
ATOM 668 C CA . LEU A 1 88 ? 8.735 -5.532 8.465 1.00 41.28 88 LEU A CA 1
ATOM 669 C C . LEU A 1 88 ? 7.308 -5.993 8.119 1.00 41.28 88 LEU A C 1
ATOM 671 O O . LEU A 1 88 ? 6.430 -5.952 8.980 1.00 41.28 88 LEU A O 1
ATOM 675 N N . GLU A 1 89 ? 7.070 -6.480 6.897 1.00 38.78 89 GLU A N 1
ATOM 676 C CA . GLU A 1 89 ? 5.762 -7.020 6.506 1.00 38.78 89 GLU A CA 1
ATOM 677 C C . GLU A 1 89 ? 5.520 -8.478 6.940 1.00 38.78 89 GLU A C 1
ATOM 679 O O . GLU A 1 89 ? 4.356 -8.863 7.080 1.00 38.78 89 GLU A O 1
ATOM 684 N N . LEU A 1 90 ? 6.569 -9.284 7.164 1.00 36.25 90 LEU A N 1
ATOM 685 C CA . LEU A 1 90 ? 6.453 -10.667 7.657 1.00 36.25 90 LEU A CA 1
ATOM 686 C C . LEU A 1 90 ? 6.240 -10.749 9.179 1.00 36.25 90 LEU A C 1
ATOM 688 O O . LEU A 1 90 ? 5.532 -11.641 9.642 1.00 36.25 90 LEU A O 1
ATOM 692 N N . TYR A 1 91 ? 6.785 -9.811 9.963 1.00 42.25 91 TYR A N 1
ATOM 693 C CA . TYR A 1 91 ? 6.724 -9.830 11.434 1.00 42.25 91 TYR A CA 1
ATOM 694 C C . TYR A 1 91 ? 5.744 -8.803 12.010 1.00 42.25 91 TYR A C 1
ATOM 696 O O . TYR A 1 91 ? 6.105 -8.028 12.894 1.00 42.25 91 TYR A O 1
ATOM 704 N N . GLY A 1 92 ? 4.505 -8.795 11.499 1.00 34.78 92 GLY A N 1
ATOM 705 C CA . GLY A 1 92 ? 3.437 -7.861 11.871 1.00 34.78 92 GLY A CA 1
ATOM 706 C C . GLY A 1 92 ? 3.507 -7.343 13.314 1.00 34.78 92 GLY A C 1
ATOM 707 O O . GLY A 1 92 ? 3.635 -8.126 14.247 1.00 34.78 92 GLY A O 1
ATOM 708 N N . HIS A 1 93 ? 3.408 -6.017 13.462 1.00 42.81 93 HIS A N 1
ATOM 709 C CA . HIS A 1 93 ? 3.544 -5.199 14.678 1.00 42.81 93 HIS A CA 1
ATOM 710 C C . HIS A 1 93 ? 2.903 -5.754 15.971 1.00 42.81 93 HIS A C 1
ATOM 712 O O . HIS A 1 93 ? 1.935 -5.209 16.509 1.00 42.81 93 HIS A O 1
ATOM 718 N N . ARG A 1 94 ? 3.479 -6.805 16.544 1.00 39.72 94 ARG A N 1
ATOM 719 C CA . ARG A 1 94 ? 3.223 -7.259 17.906 1.00 39.72 94 ARG A CA 1
ATOM 720 C C . ARG A 1 94 ? 4.485 -7.980 18.374 1.00 39.72 94 ARG A C 1
ATOM 722 O O . ARG A 1 94 ? 4.941 -8.877 17.686 1.00 39.72 94 ARG A O 1
ATOM 729 N N . GLN A 1 95 ? 4.989 -7.599 19.551 1.00 39.59 95 GLN A N 1
ATOM 730 C CA . GLN A 1 95 ? 6.217 -8.075 20.223 1.00 39.59 95 GLN A CA 1
ATOM 731 C C . 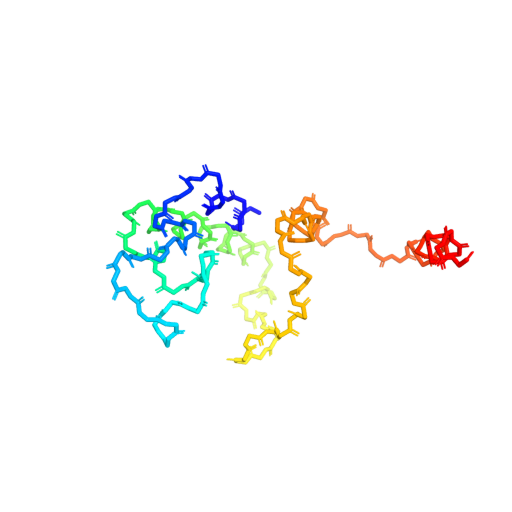GLN A 1 95 ? 7.509 -7.263 19.933 1.00 39.59 95 G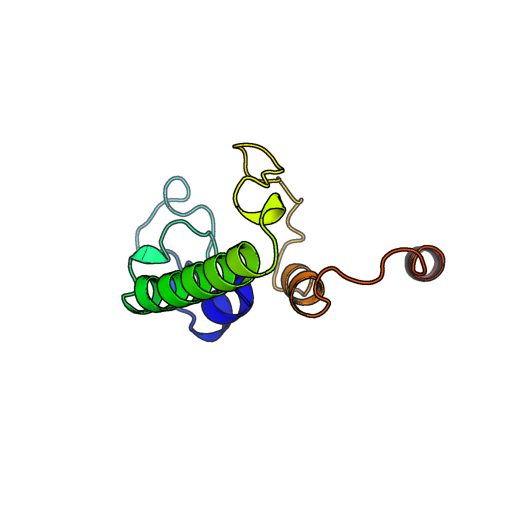LN A C 1
ATOM 733 O O . GLN A 1 95 ? 8.480 -7.774 19.385 1.00 39.59 95 GLN A O 1
ATOM 738 N N . VAL A 1 96 ? 7.566 -6.000 20.375 1.00 50.12 96 VAL A N 1
ATOM 739 C CA . VAL A 1 96 ? 8.847 -5.302 20.623 1.00 50.12 96 VAL A CA 1
ATOM 740 C C . VAL A 1 96 ? 8.891 -4.960 22.112 1.00 50.12 96 VAL A C 1
ATOM 742 O O . VAL A 1 96 ? 8.248 -3.994 22.522 1.00 50.12 96 VAL A O 1
ATOM 745 N N . PRO A 1 97 ? 9.549 -5.799 22.939 1.00 41.72 97 PRO A N 1
ATOM 746 C CA . PRO A 1 97 ? 10.716 -5.275 23.655 1.00 41.72 97 PRO A CA 1
ATOM 747 C C . PRO A 1 97 ? 11.847 -6.294 23.958 1.00 41.72 97 PRO A C 1
ATOM 749 O O . PRO A 1 97 ? 12.535 -6.113 24.955 1.00 41.72 97 PRO A O 1
ATOM 752 N N . GLU A 1 98 ? 12.102 -7.324 23.137 1.00 45.91 98 GLU A N 1
ATOM 753 C CA . GLU A 1 98 ? 13.139 -8.338 23.469 1.00 45.91 98 GLU A CA 1
ATOM 754 C C . GLU A 1 98 ? 14.400 -8.340 22.573 1.00 45.91 98 GLU A C 1
ATOM 756 O O . GLU A 1 98 ? 15.437 -8.873 22.954 1.00 45.91 98 GLU A O 1
ATOM 761 N N . TRP A 1 99 ? 14.407 -7.662 21.421 1.00 44.81 99 TRP A N 1
ATOM 762 C CA . TRP A 1 99 ? 15.468 -7.863 20.410 1.00 44.81 99 TRP A CA 1
ATOM 763 C C . TRP A 1 99 ? 16.681 -6.919 20.470 1.00 44.81 99 TRP A C 1
ATOM 765 O O . TRP A 1 99 ? 17.556 -6.978 19.605 1.00 44.81 99 TRP A O 1
ATOM 775 N N . ARG A 1 100 ? 16.796 -6.069 21.498 1.00 47.19 100 ARG A N 1
ATOM 776 C CA . ARG A 1 100 ? 17.968 -5.181 21.667 1.00 47.19 100 ARG A CA 1
ATOM 777 C C . ARG A 1 100 ? 19.325 -5.916 21.756 1.00 47.19 100 ARG A C 1
ATOM 779 O O . ARG A 1 100 ? 20.294 -5.355 21.248 1.00 47.19 100 ARG A O 1
ATOM 786 N N . PRO A 1 101 ? 19.448 -7.135 22.321 1.00 44.91 101 PRO A N 1
ATOM 787 C CA . PRO A 1 101 ? 20.742 -7.822 22.393 1.00 44.91 101 PRO A CA 1
ATOM 788 C C . PRO A 1 101 ? 21.200 -8.461 21.072 1.00 44.91 101 PRO A C 1
ATOM 790 O O . PRO A 1 101 ? 22.401 -8.603 20.857 1.00 44.91 101 PRO A O 1
ATOM 793 N N . ALA A 1 102 ? 20.273 -8.831 20.179 1.00 42.03 102 ALA A N 1
ATOM 794 C CA . ALA A 1 102 ? 20.597 -9.570 18.953 1.00 42.03 102 ALA A CA 1
ATOM 795 C C . ALA A 1 102 ? 21.271 -8.688 17.884 1.00 42.03 102 ALA A C 1
ATOM 797 O O . ALA A 1 102 ? 22.166 -9.138 17.173 1.00 42.03 102 ALA A O 1
ATOM 798 N N . LEU A 1 103 ? 20.912 -7.402 17.820 1.00 43.91 103 LEU A N 1
ATOM 799 C CA . LEU A 1 103 ? 21.502 -6.453 16.864 1.00 43.91 103 LEU A CA 1
ATOM 800 C C . LEU A 1 103 ? 22.955 -6.073 17.209 1.00 43.91 103 LEU A C 1
ATOM 802 O O . LEU A 1 103 ? 23.738 -5.769 16.313 1.00 43.91 103 LEU A O 1
ATOM 806 N N . ALA A 1 104 ? 23.349 -6.159 18.483 1.00 44.69 104 ALA A N 1
ATOM 807 C CA . ALA A 1 104 ? 24.705 -5.826 18.928 1.00 44.69 104 ALA A CA 1
ATOM 808 C C . ALA A 1 104 ? 25.760 -6.888 18.557 1.00 44.69 104 ALA A C 1
ATOM 810 O O . ALA A 1 104 ? 26.957 -6.607 18.599 1.00 44.69 104 ALA A O 1
ATOM 811 N N . GLN A 1 105 ? 25.345 -8.114 18.221 1.00 44.16 105 GLN A N 1
ATOM 812 C CA . GLN A 1 105 ? 26.272 -9.183 17.833 1.00 44.16 105 GLN A CA 1
ATOM 813 C C . GLN A 1 105 ? 26.634 -9.133 16.346 1.00 44.16 105 GLN A C 1
ATOM 815 O O . GLN A 1 105 ? 27.766 -9.453 15.997 1.00 44.16 105 GLN A O 1
ATOM 820 N N . TYR A 1 106 ? 25.725 -8.661 15.489 1.00 37.66 106 TYR A N 1
ATOM 821 C CA . TYR A 1 106 ? 25.973 -8.572 14.049 1.00 37.66 106 TYR A CA 1
ATOM 822 C C . TYR A 1 106 ? 26.986 -7.468 13.696 1.00 37.66 106 TYR A C 1
ATOM 824 O O . TYR A 1 106 ? 27.862 -7.671 12.867 1.00 37.66 106 TYR A O 1
ATOM 832 N N . GLN A 1 107 ? 26.957 -6.335 14.405 1.00 42.81 107 GLN A N 1
ATOM 833 C CA . GLN A 1 107 ? 27.885 -5.214 14.178 1.00 42.81 107 GLN A CA 1
ATOM 834 C C . GLN A 1 107 ? 29.335 -5.475 14.626 1.00 42.81 107 GLN A C 1
ATOM 836 O O . GLN A 1 107 ? 30.207 -4.662 14.344 1.00 42.81 107 GLN A O 1
ATOM 841 N N . ARG A 1 108 ? 29.614 -6.578 15.336 1.00 42.09 108 ARG A N 1
ATOM 842 C CA . ARG A 1 108 ? 30.976 -6.939 15.774 1.00 42.09 108 ARG A CA 1
ATOM 843 C C . ARG A 1 108 ? 31.700 -7.911 14.846 1.00 42.09 108 ARG A C 1
ATOM 845 O O . ARG A 1 108 ? 32.863 -8.199 15.094 1.00 42.09 108 ARG A O 1
ATOM 852 N N . HIS A 1 109 ? 31.027 -8.440 13.829 1.00 37.28 109 HIS A N 1
ATOM 853 C CA . HIS A 1 109 ? 31.614 -9.436 12.932 1.00 37.28 109 HIS A CA 1
ATOM 854 C C . HIS A 1 109 ? 32.190 -8.851 11.638 1.00 37.28 109 HIS A C 1
ATOM 856 O O . HIS A 1 109 ? 32.684 -9.616 10.817 1.00 37.28 109 HIS A O 1
ATOM 862 N N . ASP A 1 110 ? 32.155 -7.526 11.485 1.00 46.19 110 ASP A N 1
ATOM 863 C CA . ASP A 1 110 ? 32.549 -6.820 10.259 1.00 46.19 110 ASP A CA 1
ATOM 864 C C . ASP A 1 110 ? 33.612 -5.730 10.526 1.00 46.19 110 ASP A C 1
ATOM 866 O O . ASP A 1 110 ? 33.579 -4.638 9.958 1.00 46.19 110 ASP A O 1
ATOM 870 N N . SER A 1 111 ? 34.541 -6.015 11.449 1.00 42.59 111 SER A N 1
ATOM 871 C CA . SER A 1 111 ? 35.740 -5.206 11.731 1.00 42.59 111 SER A CA 1
ATOM 872 C C . SER A 1 111 ? 37.009 -6.022 11.559 1.00 42.59 111 SER A C 1
ATOM 874 O O . SER A 1 111 ? 37.048 -7.111 12.180 1.00 42.59 111 SER A O 1
#

Sequence (111 aa):
MHGAIHGITGGDLAGKCPRGTNSSNCPFDGAPTTSSNEPLFHLHHGNVDRLWWIWQEKNRNNKFAFHGGSVQVNIPVLSSGDAYCLLLELYGHRQVPEWRPALAQYQRHDS

Mean predicted aligned error: 13.15 Å

Organism: NCBI:txid1086054

Radius of gyration: 17.81 Å; Cα contacts (8 Å, |Δi|>4): 73; chains: 1; bounding box: 51×25×46 Å

pLDDT: mean 75.06, std 23.39, range [34.53, 97.94]

Secondary structure (DSSP, 8-state):
-HHHHHHHH-TTTTTPPPTT--TTT-SSTT-TTSGGGSTHHHHHHHHHHHHHHHHHHT-GGGTT---S-SS-------SSS-SHHHHHHHS-S---SS-HHHHHHHTTS--

Foldseek 3Di:
DLQVVLVVVDDQLQLADDPPDDCVQRVDRRPPRRNVVDPVSVVSVVVVVVVLVVVCVVDVVSVPDDDDDDDDPDDPDPDDDDDDVVVDVVPDPDDPDDCPVVVVVVVVVPD

InterPro domains:
  IPR002227 Tyrosinase copper-binding domain [PF00264] (1-58)
  IPR002227 Tyrosinase copper-binding domain [PR00092] (1-11)
  IPR002227 Tyrosinase copper-binding domain [PR00092] (37-55)
  IPR008922 Di-copper centre-containing domain superfamily [G3DSA:1.10.1280.10] (1-86)
  IPR008922 Di-copper centre-containing domain superfamily [SSF48056] (1-74)
  IPR050316 Tyrosinase and Hemocyanin [PTHR11474]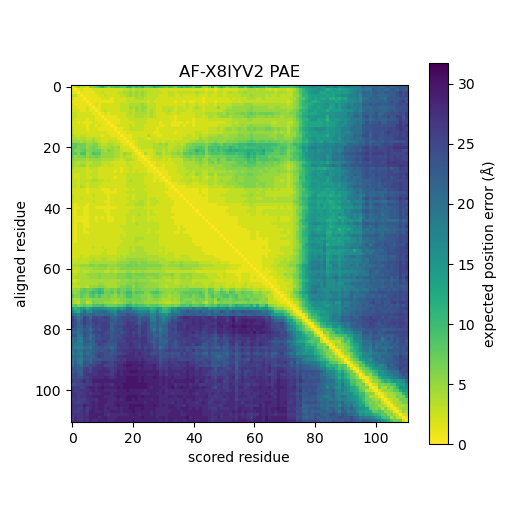 (1-61)